Protein AF-A0A8J4UQ77-F1 (afdb_monomer)

Mean predicted aligned error: 7.17 Å

Foldseek 3Di:
DDPPPPPPPADDLVNDDPVLQVLVQVLLVVCCVVPQVQFAKAFGGWPDDWDQDPNKIKTKGKIATFPHTDDPPGSHHDPVTHGDDPPDFIKIKMWIQDPVRDIDIDIDGPVVVDD

Structure (mmCIF, N/CA/C/O backbone):
data_AF-A0A8J4UQ77-F1
#
_entry.id   AF-A0A8J4UQ77-F1
#
loop_
_atom_site.group_PDB
_atom_site.id
_atom_site.type_symbol
_atom_site.label_atom_id
_atom_site.label_alt_id
_atom_site.label_comp_id
_atom_site.label_asym_id
_atom_site.label_entity_id
_atom_site.label_seq_id
_atom_site.pdbx_PDB_ins_code
_atom_site.Cartn_x
_atom_site.Cartn_y
_atom_site.Cartn_z
_atom_site.occupancy
_atom_site.B_iso_or_equiv
_atom_site.auth_seq_id
_atom_site.auth_comp_id
_atom_site.auth_asym_id
_atom_site.auth_atom_id
_atom_site.pdbx_PDB_model_num
ATOM 1 N N . LEU A 1 1 ? -29.072 0.616 -26.778 1.00 42.91 1 LEU A N 1
ATOM 2 C CA . LEU A 1 1 ? -28.289 -0.288 -25.909 1.00 42.91 1 LEU A CA 1
ATOM 3 C C . LEU A 1 1 ? -27.255 0.571 -25.187 1.00 42.91 1 LEU A C 1
ATOM 5 O O . LEU A 1 1 ? -26.307 1.010 -25.823 1.00 42.91 1 LEU A O 1
ATOM 9 N N . THR A 1 2 ? -27.481 0.927 -23.925 1.00 41.75 2 THR A N 1
ATOM 10 C CA . THR A 1 2 ? -26.570 1.815 -23.184 1.00 41.75 2 THR A CA 1
ATOM 11 C C . THR A 1 2 ? -25.620 0.937 -22.377 1.00 41.75 2 THR A C 1
ATOM 13 O O . THR A 1 2 ? -26.045 0.312 -21.409 1.00 41.75 2 THR A O 1
ATOM 16 N N . LEU A 1 3 ? -24.354 0.827 -22.796 1.00 43.94 3 LEU A N 1
ATOM 17 C CA . LEU A 1 3 ? -23.324 0.191 -21.975 1.00 43.94 3 LEU A CA 1
ATOM 18 C C . LEU A 1 3 ? -23.044 1.100 -20.773 1.00 43.94 3 LEU A C 1
ATOM 20 O O . LEU A 1 3 ? -22.345 2.103 -20.894 1.00 43.94 3 LEU A O 1
ATOM 24 N N . LEU A 1 4 ? -23.578 0.741 -19.608 1.00 40.22 4 LEU A N 1
ATOM 25 C CA . LEU A 1 4 ? -23.108 1.264 -18.329 1.00 40.22 4 LEU A CA 1
ATOM 26 C C . LEU A 1 4 ? -21.746 0.626 -18.040 1.00 40.22 4 LEU A C 1
ATOM 28 O O . LEU A 1 4 ? -21.642 -0.379 -17.342 1.00 40.22 4 LEU A O 1
ATOM 32 N N . ALA A 1 5 ? -20.689 1.189 -18.623 1.00 47.12 5 ALA A N 1
ATOM 33 C CA . ALA A 1 5 ? -19.339 0.931 -18.156 1.00 47.12 5 ALA A CA 1
ATOM 34 C C . ALA A 1 5 ? -19.234 1.534 -16.751 1.00 47.12 5 ALA A C 1
ATOM 36 O O . ALA A 1 5 ? -19.132 2.750 -16.598 1.00 47.12 5 ALA A O 1
ATOM 37 N N . SER A 1 6 ? -19.296 0.699 -15.711 1.00 46.09 6 SER A N 1
ATOM 38 C CA . SER A 1 6 ? -18.888 1.120 -14.377 1.00 46.09 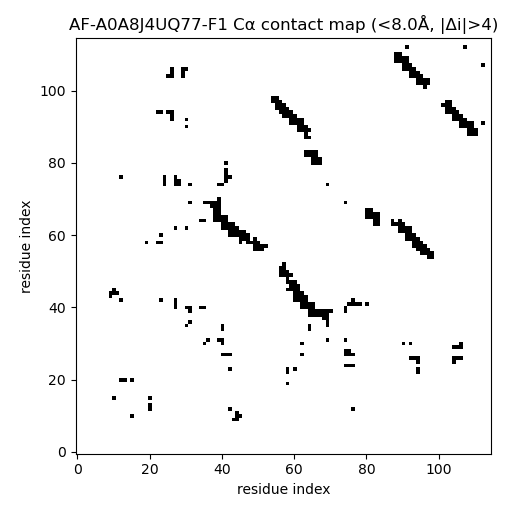6 SER A CA 1
ATOM 39 C C . SER A 1 6 ? -17.398 1.444 -14.454 1.00 46.09 6 SER A C 1
ATOM 41 O O . SER A 1 6 ? -16.554 0.548 -14.387 1.00 46.09 6 SER A O 1
ATOM 43 N N . ALA A 1 7 ? -17.065 2.718 -14.656 1.00 41.75 7 ALA A N 1
ATOM 44 C CA . ALA A 1 7 ? -15.732 3.215 -14.388 1.00 41.75 7 ALA A CA 1
ATOM 45 C C . ALA A 1 7 ? -15.502 2.971 -12.897 1.00 41.75 7 ALA A C 1
ATOM 47 O O . ALA A 1 7 ? -16.033 3.685 -12.050 1.00 41.75 7 ALA A O 1
ATOM 48 N N . GLN A 1 8 ? -14.804 1.887 -12.570 1.00 47.06 8 GLN A N 1
ATOM 49 C CA . GLN A 1 8 ? -14.353 1.619 -11.219 1.00 47.06 8 GLN A CA 1
ATOM 50 C C . GLN A 1 8 ? -13.380 2.754 -10.910 1.00 47.06 8 GLN A C 1
ATOM 52 O O . GLN A 1 8 ? -12.244 2.737 -11.377 1.00 47.06 8 GLN A O 1
ATOM 57 N N . SER A 1 9 ? -13.887 3.814 -10.273 1.00 50.53 9 SER A N 1
ATOM 58 C CA . SER A 1 9 ? -13.136 5.037 -10.015 1.00 50.53 9 SER A CA 1
ATOM 59 C C . SER A 1 9 ? -11.852 4.634 -9.309 1.00 50.53 9 SER A C 1
ATOM 61 O O . SER A 1 9 ? -11.905 4.112 -8.192 1.00 50.53 9 SER A O 1
ATOM 63 N N . SER A 1 10 ? -10.711 4.803 -9.973 1.00 58.94 10 SER A N 1
ATOM 64 C CA . SER A 1 10 ? -9.418 4.599 -9.339 1.00 58.94 10 SER A CA 1
ATOM 65 C C . SER A 1 10 ? -9.339 5.599 -8.196 1.00 58.94 10 SER A C 1
ATOM 67 O O . SER A 1 10 ? -9.236 6.798 -8.442 1.00 58.94 10 SER A O 1
ATOM 69 N N . THR A 1 11 ? -9.486 5.130 -6.961 1.00 73.56 11 THR A N 1
ATOM 70 C CA . THR A 1 11 ? -9.360 5.993 -5.791 1.00 73.56 11 THR A CA 1
ATOM 71 C C . THR A 1 11 ? -7.944 6.551 -5.779 1.00 73.56 11 THR A C 1
ATOM 73 O O . THR A 1 11 ? -6.998 5.767 -5.727 1.00 73.56 11 THR A O 1
ATOM 76 N N . ASP A 1 12 ? -7.785 7.871 -5.863 1.00 84.69 12 ASP A N 1
ATOM 77 C CA . ASP A 1 12 ? -6.477 8.490 -5.671 1.00 84.69 12 ASP A CA 1
ATOM 78 C C . ASP A 1 12 ? -6.106 8.364 -4.189 1.00 84.69 12 ASP A C 1
ATOM 80 O O . ASP A 1 12 ? -6.931 8.591 -3.301 1.00 84.69 12 ASP A O 1
ATOM 84 N N . TYR A 1 13 ? -4.857 7.997 -3.911 1.00 89.50 13 TYR A N 1
ATOM 85 C CA . TYR A 1 13 ? -4.314 7.968 -2.557 1.00 89.50 13 TYR A CA 1
ATOM 86 C C . TYR A 1 13 ? -4.560 9.290 -1.813 1.00 89.50 13 TYR A C 1
ATOM 88 O O . TYR A 1 13 ? -4.867 9.288 -0.620 1.00 89.50 13 TYR A O 1
ATOM 96 N N . ARG A 1 14 ? -4.450 10.419 -2.522 1.00 89.62 14 ARG A N 1
ATOM 97 C CA . ARG A 1 14 ? -4.605 11.765 -1.961 1.00 89.62 14 ARG A CA 1
ATOM 98 C C . ARG A 1 14 ? -6.025 12.075 -1.499 1.00 89.62 14 ARG A C 1
ATOM 100 O O . ARG A 1 14 ? -6.182 12.908 -0.609 1.00 89.62 14 ARG A O 1
ATOM 107 N N . ASP A 1 15 ? -7.019 11.393 -2.059 1.00 90.56 15 ASP A N 1
ATOM 108 C CA . ASP A 1 15 ? -8.432 11.582 -1.721 1.00 90.56 15 ASP A CA 1
ATOM 109 C C . ASP A 1 15 ? -8.855 10.731 -0.512 1.00 90.56 15 ASP A C 1
ATOM 111 O O . ASP A 1 15 ? -9.961 10.869 0.016 1.00 90.56 15 ASP A O 1
ATOM 115 N N . LEU A 1 16 ? -7.980 9.836 -0.044 1.00 91.19 16 LEU A N 1
ATOM 116 C CA . LEU A 1 16 ? -8.237 9.003 1.124 1.00 91.19 16 LEU A CA 1
ATOM 117 C C . LEU A 1 16 ? -8.107 9.805 2.418 1.00 91.19 16 LEU A C 1
ATOM 119 O O . LEU A 1 16 ? -7.275 10.702 2.541 1.00 91.19 16 LEU A O 1
ATOM 123 N N . SER A 1 17 ? -8.876 9.417 3.438 1.00 92.50 17 SER A N 1
ATOM 124 C CA . SER A 1 17 ? -8.744 10.011 4.770 1.00 92.50 17 SER A CA 1
ATOM 125 C C . SER A 1 17 ? -7.340 9.795 5.344 1.00 92.50 17 SER A C 1
ATOM 127 O O . SER A 1 17 ? -6.714 8.759 5.116 1.00 92.50 17 SER A O 1
ATOM 129 N N . ASN A 1 18 ? -6.873 10.727 6.180 1.00 93.19 18 ASN A N 1
ATOM 130 C CA . ASN A 1 18 ? -5.564 10.631 6.842 1.00 93.19 18 ASN A CA 1
ATOM 131 C C . ASN A 1 18 ? -5.363 9.304 7.593 1.00 93.19 18 ASN A C 1
ATOM 133 O O . ASN A 1 18 ? -4.252 8.784 7.665 1.00 93.19 18 ASN A O 1
ATOM 137 N N . THR A 1 19 ? -6.433 8.745 8.162 1.00 90.19 19 THR A N 1
ATOM 138 C CA . THR A 1 19 ? -6.397 7.435 8.822 1.00 90.19 19 THR A CA 1
ATOM 139 C C . THR A 1 19 ? -6.100 6.321 7.821 1.00 90.19 19 THR A C 1
ATOM 141 O O . THR A 1 19 ? -5.217 5.505 8.068 1.00 90.19 19 THR A O 1
ATOM 144 N N . LEU A 1 20 ? -6.785 6.301 6.673 1.00 92.62 20 LEU A N 1
ATOM 145 C CA .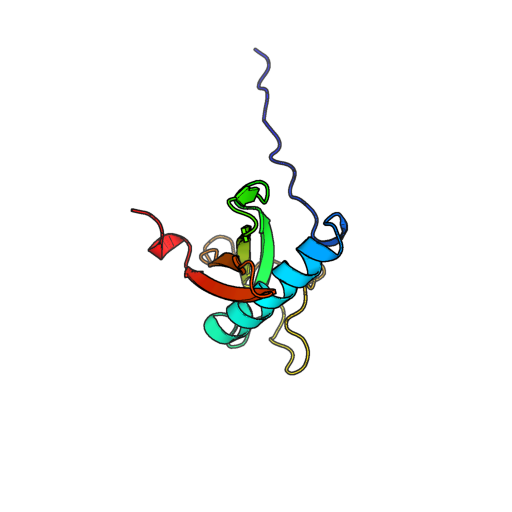 LEU A 1 20 ? -6.531 5.310 5.627 1.00 92.62 20 LEU A CA 1
ATOM 146 C C . LEU A 1 20 ? -5.142 5.475 5.016 1.00 92.62 20 LEU A C 1
ATOM 148 O O . LEU A 1 20 ? -4.453 4.476 4.854 1.00 92.62 20 LEU A O 1
ATOM 152 N N . GLN A 1 21 ? -4.702 6.708 4.763 1.00 94.81 21 GLN A N 1
ATOM 153 C CA . GLN A 1 21 ? -3.346 6.997 4.291 1.00 94.81 21 GLN A CA 1
ATOM 154 C C . GLN A 1 21 ? -2.286 6.406 5.233 1.00 94.81 21 GLN A C 1
ATOM 156 O O . GLN A 1 21 ? -1.420 5.667 4.784 1.00 94.81 21 GLN A O 1
ATOM 161 N N . LYS A 1 22 ? -2.412 6.602 6.554 1.00 92.69 22 LYS A N 1
ATOM 162 C CA . LYS A 1 22 ? -1.489 6.017 7.549 1.00 92.69 22 LYS A CA 1
ATOM 163 C C . LYS A 1 22 ? -1.465 4.486 7.537 1.00 92.69 22 LYS A C 1
ATOM 165 O O . LYS A 1 22 ? -0.408 3.890 7.723 1.00 92.69 22 LYS A O 1
ATOM 170 N N . HIS A 1 23 ? -2.616 3.844 7.350 1.00 93.44 23 HIS A N 1
ATOM 171 C CA . HIS A 1 23 ? -2.685 2.387 7.209 1.00 93.44 23 HIS A CA 1
ATOM 172 C C . HIS A 1 23 ? -2.067 1.919 5.888 1.00 93.44 23 HIS A C 1
ATOM 174 O O . HIS A 1 23 ? -1.388 0.893 5.850 1.00 93.44 23 HIS A O 1
ATOM 180 N N . ILE A 1 24 ? -2.255 2.692 4.818 1.00 94.56 24 ILE A N 1
ATOM 181 C CA . ILE A 1 24 ? -1.683 2.403 3.505 1.00 94.56 24 ILE A CA 1
ATOM 182 C C . ILE A 1 24 ? -0.159 2.592 3.505 1.00 94.56 24 ILE A C 1
ATOM 184 O O . ILE A 1 24 ? 0.556 1.764 2.954 1.00 94.56 24 ILE A O 1
ATOM 188 N N . ASP A 1 25 ? 0.370 3.602 4.190 1.00 94.19 25 ASP A N 1
ATOM 189 C CA . ASP A 1 25 ? 1.817 3.796 4.338 1.00 94.19 25 ASP A CA 1
ATOM 190 C C . ASP A 1 25 ? 2.500 2.560 4.955 1.00 94.19 25 ASP A C 1
ATOM 192 O O . ASP A 1 25 ? 3.589 2.176 4.534 1.00 94.19 25 ASP A O 1
ATOM 196 N N . LYS A 1 26 ? 1.835 1.865 5.887 1.00 93.88 26 LYS A N 1
ATOM 197 C CA . LYS A 1 26 ? 2.364 0.635 6.503 1.00 93.88 26 LYS A CA 1
ATOM 198 C C . LYS A 1 26 ? 2.372 -0.563 5.555 1.00 93.88 26 LYS A C 1
ATOM 200 O O . LYS A 1 26 ? 3.330 -1.334 5.544 1.00 93.88 26 LYS A O 1
ATOM 205 N N . VAL A 1 27 ? 1.327 -0.738 4.741 1.00 94.50 27 VAL A N 1
ATOM 206 C CA . VAL A 1 27 ? 1.341 -1.785 3.697 1.00 94.50 27 VAL A CA 1
ATOM 207 C C . VAL A 1 27 ? 2.340 -1.447 2.593 1.00 94.50 27 VAL A C 1
ATOM 209 O O . VAL A 1 27 ? 2.926 -2.364 2.029 1.00 94.50 27 VAL A O 1
ATOM 212 N N . LEU A 1 28 ? 2.585 -0.164 2.301 1.00 95.00 28 LEU A N 1
ATOM 213 C CA . LEU A 1 28 ? 3.631 0.249 1.368 1.00 95.00 28 LEU A CA 1
ATOM 214 C C . LEU A 1 28 ? 5.024 -0.042 1.924 1.00 95.00 28 LEU A C 1
ATOM 216 O O . LEU A 1 28 ? 5.867 -0.541 1.183 1.00 95.00 28 LEU A O 1
ATOM 220 N N . GLU A 1 29 ? 5.262 0.193 3.213 1.00 94.00 29 GLU A N 1
ATOM 221 C CA . GLU A 1 29 ? 6.504 -0.191 3.887 1.00 94.00 29 GLU A CA 1
ATOM 222 C C . GLU A 1 29 ? 6.754 -1.700 3.788 1.00 94.00 29 GLU A C 1
ATOM 224 O O . GLU A 1 29 ? 7.788 -2.128 3.268 1.00 94.00 29 GLU A O 1
ATOM 229 N N . GLU A 1 30 ? 5.776 -2.517 4.181 1.00 94.00 30 GLU A N 1
ATOM 230 C CA . GLU A 1 30 ? 5.892 -3.974 4.096 1.00 94.00 30 GLU A CA 1
ATOM 231 C C . GLU A 1 30 ? 6.017 -4.464 2.642 1.00 94.00 30 GLU A C 1
ATOM 233 O O . GLU A 1 30 ? 6.826 -5.344 2.329 1.00 94.00 30 GLU A O 1
ATOM 238 N N . GLY A 1 31 ? 5.243 -3.873 1.730 1.00 94.38 31 GLY A N 1
ATOM 239 C CA . GLY A 1 31 ? 5.246 -4.184 0.306 1.00 94.38 31 GLY A CA 1
ATOM 240 C C . GLY A 1 31 ? 6.585 -3.869 -0.358 1.00 94.38 31 GLY A C 1
ATOM 241 O O . GLY A 1 31 ? 7.127 -4.706 -1.080 1.00 94.38 31 GLY A O 1
ATOM 242 N N . ASN A 1 32 ? 7.172 -2.704 -0.077 1.00 93.88 32 ASN A N 1
ATOM 243 C CA . ASN A 1 32 ? 8.501 -2.341 -0.566 1.00 93.88 32 ASN A CA 1
ATOM 244 C C . ASN A 1 32 ? 9.584 -3.245 0.030 1.00 93.88 32 ASN A C 1
ATOM 246 O O . ASN A 1 32 ? 10.443 -3.725 -0.713 1.00 93.88 32 ASN A O 1
ATOM 250 N N . ARG A 1 33 ? 9.518 -3.543 1.334 1.00 91.81 33 ARG A N 1
ATOM 251 C CA . ARG A 1 33 ? 10.465 -4.440 2.011 1.00 91.81 33 ARG A CA 1
ATOM 252 C C . ARG A 1 33 ? 10.476 -5.840 1.392 1.00 91.81 33 ARG A C 1
ATOM 254 O O . ARG A 1 33 ? 11.545 -6.406 1.177 1.00 91.81 33 ARG A O 1
ATOM 261 N N . LYS A 1 34 ? 9.299 -6.398 1.087 1.00 93.00 34 LYS A N 1
ATOM 262 C CA . LYS A 1 34 ? 9.154 -7.756 0.531 1.00 93.00 34 LYS A CA 1
ATOM 263 C C . LYS A 1 34 ? 9.335 -7.833 -0.985 1.00 93.00 34 LYS A C 1
ATOM 265 O O . LYS A 1 34 ? 9.928 -8.790 -1.483 1.00 93.00 34 LYS A O 1
ATOM 270 N N . PHE A 1 35 ? 8.809 -6.861 -1.729 1.00 92.06 35 PHE A N 1
ATOM 271 C CA . PHE A 1 35 ? 8.647 -6.961 -3.185 1.00 92.06 35 PHE A CA 1
ATOM 272 C C . PHE A 1 35 ? 9.359 -5.861 -3.973 1.00 92.06 35 PHE A C 1
ATOM 274 O O . PHE A 1 35 ? 9.539 -6.023 -5.181 1.00 92.06 35 PHE A O 1
ATOM 281 N N . GLY A 1 36 ? 9.798 -4.781 -3.322 1.00 88.25 36 GLY A N 1
ATOM 282 C CA . GLY A 1 36 ? 10.425 -3.647 -3.997 1.00 88.25 36 GLY A CA 1
ATOM 283 C C . GLY A 1 36 ? 11.740 -4.013 -4.679 1.00 88.25 36 GLY A C 1
ATOM 284 O O . GLY A 1 36 ? 11.935 -3.748 -5.867 1.00 88.25 36 GLY A O 1
ATOM 285 N N . ARG A 1 37 ? 12.638 -4.726 -3.987 1.00 86.94 37 ARG A N 1
ATOM 286 C CA . ARG A 1 37 ? 14.003 -4.983 -4.492 1.00 86.94 37 ARG A CA 1
ATOM 287 C C . ARG A 1 37 ? 14.622 -3.654 -4.976 1.00 86.94 37 ARG A C 1
ATOM 289 O O . ARG A 1 37 ? 14.756 -2.724 -4.190 1.00 86.94 37 ARG A O 1
ATOM 296 N N . ASN A 1 38 ? 14.921 -3.534 -6.273 1.00 88.81 38 ASN A N 1
ATOM 297 C CA . ASN A 1 38 ? 15.485 -2.328 -6.895 1.00 88.81 38 ASN A CA 1
ATOM 298 C C . ASN A 1 38 ? 14.435 -1.296 -7.350 1.00 88.81 38 ASN A C 1
ATOM 300 O O . ASN A 1 38 ? 14.811 -0.271 -7.916 1.00 88.81 38 ASN A O 1
ATOM 304 N N . HIS A 1 39 ? 13.145 -1.584 -7.182 1.00 90.75 39 HIS A N 1
ATOM 305 C CA . HIS A 1 39 ? 12.043 -0.747 -7.641 1.00 90.75 39 HIS A CA 1
ATOM 306 C C . HIS A 1 39 ? 11.089 -0.409 -6.499 1.00 90.75 39 HIS A C 1
ATOM 308 O O . HIS A 1 39 ? 10.835 -1.212 -5.609 1.00 90.75 39 HIS A O 1
ATOM 314 N N . HIS A 1 40 ? 10.509 0.778 -6.557 1.00 92.81 40 HIS A N 1
ATOM 315 C CA . HIS A 1 40 ? 9.501 1.200 -5.600 1.00 92.81 40 HIS A CA 1
ATOM 316 C C . HIS A 1 40 ? 8.173 0.463 -5.845 1.00 92.81 40 HIS A C 1
ATOM 318 O O . HIS A 1 40 ? 7.775 0.234 -6.991 1.00 92.81 40 HIS A O 1
ATOM 324 N N . VAL A 1 41 ? 7.502 0.075 -4.764 1.00 93.00 41 VAL A N 1
ATOM 325 C CA . VAL A 1 41 ? 6.133 -0.451 -4.750 1.00 93.00 41 VAL A CA 1
ATOM 326 C C . VAL A 1 41 ? 5.197 0.657 -4.293 1.00 93.00 41 VAL A C 1
ATOM 328 O O . VAL A 1 41 ? 5.393 1.228 -3.224 1.00 93.00 41 VAL A O 1
ATOM 331 N N . ASP A 1 42 ? 4.168 0.931 -5.086 1.00 93.81 42 ASP A N 1
ATOM 332 C CA . ASP A 1 42 ? 3.261 2.054 -4.878 1.00 93.81 42 ASP A CA 1
ATOM 333 C C . ASP A 1 42 ? 1.805 1.617 -4.762 1.00 93.81 42 ASP A C 1
ATOM 335 O O . ASP A 1 42 ? 1.437 0.504 -5.156 1.00 93.81 42 ASP A O 1
ATOM 339 N N . PHE A 1 43 ? 0.964 2.509 -4.245 1.00 94.12 43 PHE A N 1
ATOM 340 C CA . PHE A 1 43 ? -0.466 2.265 -4.141 1.00 94.12 43 PHE A CA 1
ATOM 341 C C . PHE A 1 43 ? -1.088 2.172 -5.541 1.00 94.12 43 PHE A C 1
ATOM 343 O O . PHE A 1 43 ? -0.766 2.936 -6.456 1.00 94.12 43 PHE A O 1
ATOM 350 N N . HIS A 1 44 ? -1.970 1.193 -5.729 1.00 92.50 44 HIS A N 1
ATOM 351 C CA . HIS A 1 44 ? -2.727 1.042 -6.967 1.00 92.50 44 HIS A CA 1
ATOM 352 C C . HIS A 1 44 ? -4.214 1.299 -6.749 1.00 92.50 44 HIS A C 1
ATOM 354 O O . HIS A 1 44 ? -4.788 2.139 -7.437 1.00 92.50 44 HIS A O 1
ATOM 360 N N . SER A 1 45 ? -4.836 0.567 -5.824 1.00 92.38 45 SER A N 1
ATOM 361 C CA . SER A 1 45 ? -6.261 0.710 -5.531 1.00 92.38 45 SER A CA 1
ATOM 362 C C . SER A 1 45 ? -6.629 0.071 -4.195 1.00 92.38 45 SER A C 1
ATOM 364 O O . SER A 1 45 ? -5.911 -0.779 -3.669 1.00 92.38 45 SER A O 1
ATOM 366 N N . LEU A 1 46 ? -7.806 0.409 -3.675 1.00 93.19 46 LEU A N 1
ATOM 367 C CA . LEU A 1 46 ? -8.485 -0.435 -2.694 1.00 93.19 46 LEU A CA 1
ATOM 368 C C . LEU A 1 46 ? -9.031 -1.685 -3.407 1.00 93.19 46 LEU A C 1
ATOM 370 O O . LEU A 1 46 ? -9.516 -1.592 -4.536 1.00 93.19 46 LEU A O 1
ATOM 374 N N . VAL A 1 47 ? -8.969 -2.853 -2.764 1.00 91.12 47 VAL A N 1
ATOM 375 C CA . VAL A 1 47 ? -9.668 -4.063 -3.246 1.00 91.12 47 VAL A CA 1
ATOM 376 C C . VAL A 1 47 ? -11.170 -3.929 -2.992 1.00 91.12 47 VAL A C 1
ATOM 378 O O . VAL A 1 47 ? -11.992 -4.314 -3.818 1.00 91.12 47 VAL A O 1
ATOM 381 N N . LYS A 1 48 ? -11.524 -3.372 -1.831 1.00 88.00 48 LYS A N 1
ATOM 382 C CA . LYS A 1 48 ? -12.892 -3.140 -1.361 1.00 88.00 48 LYS A CA 1
ATOM 383 C C . LYS A 1 48 ? -12.915 -1.957 -0.401 1.00 88.00 48 LYS A C 1
ATOM 385 O O . LYS A 1 48 ? -11.881 -1.608 0.172 1.00 88.00 48 LYS A O 1
ATOM 390 N N . THR A 1 49 ? -14.096 -1.382 -0.190 1.00 89.12 49 THR A N 1
ATOM 391 C CA . THR A 1 49 ? -14.302 -0.355 0.836 1.00 89.12 49 THR A CA 1
ATOM 392 C C . THR A 1 49 ? -13.813 -0.873 2.196 1.00 89.12 49 THR A C 1
ATOM 394 O O . THR A 1 49 ? -14.184 -1.989 2.574 1.00 89.12 49 THR A O 1
ATOM 397 N N . PRO A 1 50 ? -12.983 -0.108 2.930 1.00 90.44 50 PRO A N 1
ATOM 398 C CA . PRO A 1 50 ? -12.535 -0.483 4.263 1.00 90.44 50 PRO A CA 1
ATOM 399 C C . PRO A 1 50 ? -13.718 -0.736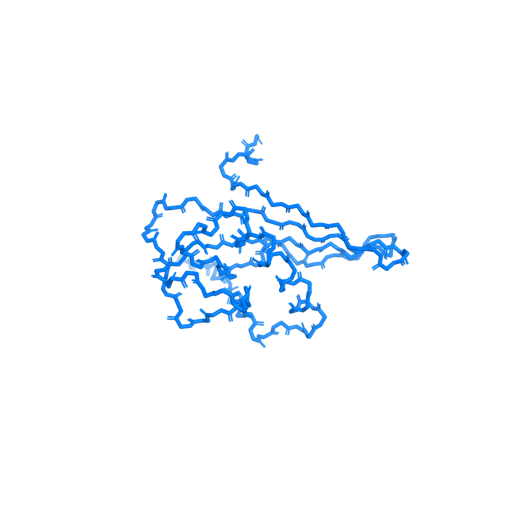 5.192 1.00 90.44 50 PRO A C 1
ATOM 401 O O . PRO A 1 50 ? -14.698 0.009 5.181 1.00 90.44 50 PRO A O 1
ATOM 404 N N . VAL A 1 51 ? -13.628 -1.787 6.003 1.00 87.00 51 VAL A N 1
ATOM 405 C CA . VAL A 1 51 ? -14.706 -2.181 6.916 1.00 87.00 51 VAL A CA 1
ATOM 406 C C . VAL A 1 51 ? -14.201 -2.239 8.344 1.00 87.00 51 VAL A C 1
ATOM 408 O O . VAL A 1 51 ? -13.121 -2.766 8.615 1.00 87.00 51 VAL A O 1
ATOM 411 N N . THR A 1 52 ? -15.023 -1.752 9.267 1.00 86.75 52 THR A N 1
ATOM 412 C CA . THR A 1 52 ? -14.831 -1.971 10.699 1.00 86.75 52 THR A CA 1
ATOM 413 C C . THR A 1 52 ? -15.710 -3.139 11.123 1.00 86.75 52 THR A C 1
ATOM 415 O O . THR A 1 52 ? -16.932 -3.074 11.003 1.00 86.75 52 THR A O 1
ATOM 418 N N . ARG A 1 53 ? -15.107 -4.220 11.620 1.00 83.88 53 ARG A N 1
ATOM 419 C CA . ARG A 1 53 ? -15.828 -5.379 12.168 1.00 83.88 53 ARG A CA 1
ATOM 420 C C . ARG A 1 53 ? -15.313 -5.673 13.561 1.00 83.88 53 ARG A C 1
ATOM 422 O O . ARG A 1 53 ? -14.108 -5.767 13.751 1.00 83.88 53 ARG A O 1
ATOM 429 N N . GLN A 1 54 ? -16.219 -5.802 14.532 1.00 84.25 54 GLN A N 1
ATOM 430 C CA . GLN A 1 54 ? -15.858 -6.056 15.934 1.00 84.25 54 GLN A CA 1
ATOM 431 C C . GLN A 1 54 ? -14.771 -5.082 16.435 1.00 84.25 54 GLN A C 1
ATOM 433 O O . GLN A 1 54 ? -13.807 -5.479 17.083 1.00 84.25 54 GLN A O 1
ATOM 438 N N . SER A 1 55 ? -14.906 -3.802 16.070 1.00 81.88 55 SER A N 1
ATOM 439 C CA . SER A 1 55 ? -13.945 -2.722 16.350 1.00 81.88 55 SER A CA 1
ATOM 440 C C . SER A 1 55 ? -12.523 -2.932 15.801 1.00 81.88 55 SER A C 1
ATOM 442 O O . SER A 1 55 ? -11.613 -2.218 16.213 1.00 81.88 55 SER A O 1
ATOM 444 N N . SER A 1 56 ? -12.329 -3.869 14.872 1.00 86.12 56 SER A N 1
ATOM 445 C CA . SER A 1 56 ? -11.098 -4.011 14.096 1.00 86.12 56 SER A CA 1
ATOM 446 C C . SER A 1 56 ? -11.293 -3.410 12.706 1.00 86.12 56 SER A C 1
ATOM 448 O O . SER A 1 56 ? -12.306 -3.679 12.052 1.00 86.12 56 SER A O 1
ATOM 450 N N . LEU A 1 57 ? -10.353 -2.574 12.266 1.00 89.38 57 LEU A N 1
ATOM 451 C CA . LEU A 1 57 ? -10.379 -1.955 10.939 1.00 89.38 57 LEU A CA 1
ATOM 452 C C . LEU A 1 57 ? -9.588 -2.816 9.957 1.00 89.38 57 LEU A C 1
ATOM 454 O O . LEU A 1 57 ? -8.416 -3.102 10.193 1.00 89.38 57 LEU A O 1
ATOM 458 N N . TYR A 1 58 ? -10.219 -3.161 8.837 1.00 92.44 58 TYR A N 1
ATOM 459 C CA . TYR A 1 58 ? -9.608 -3.915 7.749 1.00 92.44 58 TYR A CA 1
ATOM 460 C C . TYR A 1 58 ? -9.478 -3.029 6.513 1.00 92.44 58 TYR A C 1
ATOM 462 O O . TYR A 1 58 ? -10.485 -2.579 5.958 1.00 92.44 58 TYR A O 1
ATOM 470 N N . VAL A 1 59 ? -8.244 -2.817 6.056 1.00 94.44 59 VAL A N 1
ATOM 471 C CA . VAL A 1 59 ? -7.941 -2.096 4.814 1.00 94.44 59 VAL A CA 1
ATOM 472 C C . VAL A 1 59 ? -7.215 -3.052 3.879 1.00 94.44 59 VAL A C 1
ATOM 474 O O . VAL A 1 59 ? -6.124 -3.525 4.189 1.00 94.44 59 VAL A O 1
ATOM 477 N N . ASN A 1 60 ? -7.839 -3.360 2.746 1.00 94.50 60 ASN A N 1
ATOM 478 C CA . ASN A 1 60 ? -7.299 -4.278 1.751 1.00 94.50 60 ASN A CA 1
ATOM 479 C C . ASN A 1 60 ? -7.015 -3.518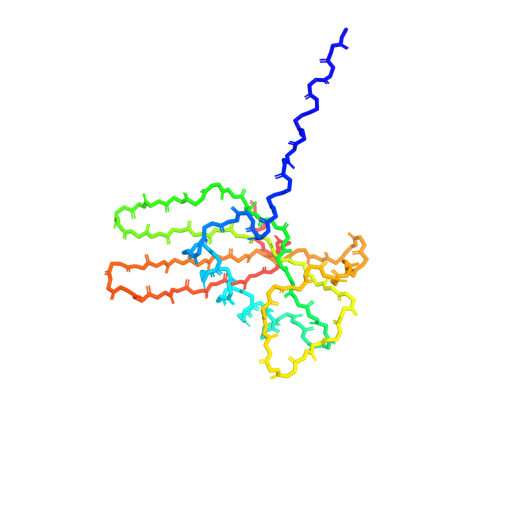 0.459 1.00 94.50 60 ASN A C 1
ATOM 481 O O . ASN A 1 60 ? -7.914 -2.880 -0.097 1.00 94.50 60 ASN A O 1
ATOM 485 N N . VAL A 1 61 ? -5.766 -3.569 0.009 1.00 94.75 61 VAL A N 1
ATOM 486 C CA . VAL A 1 61 ? -5.269 -2.776 -1.111 1.00 94.75 61 VAL A CA 1
ATOM 487 C C . VAL A 1 61 ? -4.493 -3.627 -2.097 1.00 94.75 61 VAL A C 1
ATOM 489 O O . VAL A 1 61 ? -3.896 -4.641 -1.741 1.00 94.75 61 VAL A O 1
ATOM 492 N N . LEU A 1 62 ? -4.463 -3.157 -3.337 1.00 94.81 62 LEU A N 1
ATOM 493 C CA . LEU A 1 62 ? -3.517 -3.604 -4.338 1.00 94.81 62 LEU A CA 1
ATOM 494 C C . LEU A 1 62 ? -2.374 -2.601 -4.409 1.00 94.81 62 LEU A C 1
ATOM 496 O O . LEU A 1 62 ? -2.596 -1.388 -4.478 1.00 94.81 62 LEU A O 1
ATOM 500 N N . LEU A 1 63 ? -1.155 -3.124 -4.433 1.00 94.62 63 LEU A N 1
ATOM 501 C CA . LEU A 1 63 ? 0.056 -2.374 -4.727 1.00 94.62 63 LEU A CA 1
ATOM 502 C C . LEU A 1 63 ? 0.611 -2.788 -6.091 1.00 94.62 63 LEU A C 1
ATOM 504 O O . LEU A 1 63 ? 0.380 -3.902 -6.575 1.00 94.62 63 LEU A O 1
ATOM 508 N N . LYS A 1 64 ? 1.377 -1.890 -6.705 1.00 92.88 64 LYS A N 1
ATOM 509 C CA . LYS A 1 64 ? 2.020 -2.080 -8.009 1.00 92.88 64 LYS A CA 1
ATOM 510 C C . LYS A 1 64 ? 3.516 -1.808 -7.904 1.00 92.88 64 LYS A C 1
ATOM 512 O O . LYS A 1 64 ? 3.933 -0.863 -7.249 1.00 92.88 64 LYS A O 1
ATOM 517 N N . VAL A 1 65 ? 4.336 -2.592 -8.597 1.00 92.12 65 VAL A N 1
ATOM 518 C CA . VAL A 1 65 ? 5.756 -2.251 -8.775 1.00 92.12 65 VAL A CA 1
ATOM 519 C C . VAL A 1 65 ? 5.867 -1.141 -9.822 1.00 92.12 65 VAL A C 1
ATOM 521 O O . VAL A 1 65 ? 5.260 -1.222 -10.896 1.00 92.12 65 VAL A O 1
ATOM 524 N N . THR A 1 66 ? 6.661 -0.117 -9.536 1.00 91.69 66 THR A N 1
ATOM 525 C CA . THR A 1 66 ? 6.838 1.056 -10.396 1.00 91.69 66 THR A CA 1
ATOM 526 C C . THR A 1 66 ? 8.196 1.068 -11.099 1.00 91.69 66 THR A C 1
ATOM 528 O O . THR A 1 66 ? 9.046 0.198 -10.901 1.00 91.69 66 THR A O 1
ATOM 531 N N . THR A 1 67 ? 8.396 2.034 -11.993 1.00 89.62 67 THR A N 1
ATOM 532 C CA . THR A 1 67 ? 9.671 2.277 -12.678 1.00 89.62 67 THR A CA 1
ATOM 533 C C . THR A 1 67 ? 10.674 3.036 -11.814 1.00 89.62 67 THR A C 1
ATOM 535 O O . THR A 1 67 ? 11.856 3.072 -12.150 1.00 89.62 67 THR A O 1
ATOM 538 N N . CYS A 1 68 ? 10.225 3.658 -10.723 1.00 89.94 68 CYS A N 1
ATOM 539 C CA . CYS A 1 68 ? 11.101 4.369 -9.804 1.00 89.94 68 CYS A CA 1
ATOM 540 C C . CYS A 1 68 ? 12.021 3.395 -9.074 1.00 89.94 68 CYS A C 1
ATOM 542 O O . CYS A 1 68 ? 11.597 2.313 -8.671 1.00 89.94 68 CYS A O 1
ATOM 544 N N . LYS A 1 69 ? 13.276 3.797 -8.862 1.00 89.12 69 LYS A N 1
ATOM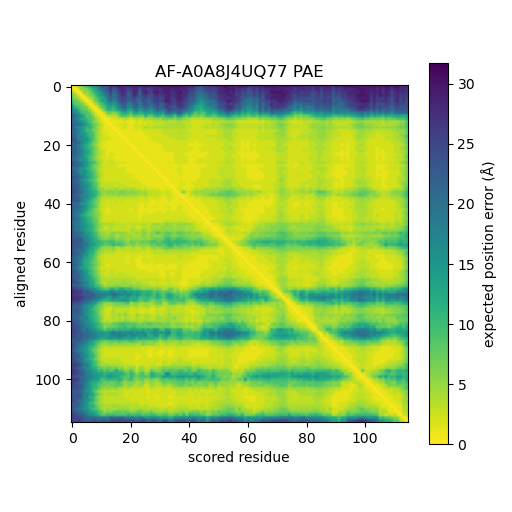 545 C CA . LYS A 1 69 ? 14.191 3.056 -7.991 1.00 89.12 69 LYS A CA 1
ATOM 546 C C . LYS A 1 69 ? 13.727 3.154 -6.540 1.00 89.12 69 LYS A C 1
ATOM 548 O O . LYS A 1 69 ? 13.183 4.183 -6.131 1.00 89.12 69 LYS A O 1
ATOM 553 N N . THR A 1 70 ? 13.986 2.107 -5.767 1.00 81.88 70 THR A N 1
ATOM 554 C CA . THR A 1 70 ? 13.792 2.131 -4.315 1.00 81.88 70 THR A CA 1
ATOM 555 C C . THR A 1 70 ? 14.669 3.228 -3.712 1.00 81.88 70 THR A C 1
ATOM 557 O O . THR A 1 70 ? 15.887 3.208 -3.879 1.00 81.88 70 THR A O 1
ATOM 560 N N . ALA A 1 71 ? 14.060 4.203 -3.038 1.00 72.00 71 ALA A N 1
ATOM 561 C CA . ALA A 1 71 ? 14.789 5.181 -2.240 1.00 72.00 71 ALA A CA 1
ATOM 562 C C . ALA A 1 71 ? 14.955 4.621 -0.823 1.00 72.00 71 ALA A C 1
ATOM 564 O O . ALA A 1 71 ? 13.998 4.108 -0.249 1.00 72.00 71 ALA A O 1
ATOM 565 N N . HIS A 1 72 ? 16.151 4.732 -0.246 1.00 61.69 72 HIS A N 1
ATOM 566 C CA . HIS A 1 72 ? 16.474 4.130 1.052 1.00 61.69 72 HIS A CA 1
ATOM 567 C C . HIS A 1 72 ? 15.717 4.739 2.252 1.00 61.69 72 HIS A C 1
ATOM 569 O O . HIS A 1 72 ? 15.858 4.226 3.360 1.00 61.69 72 HIS A O 1
ATOM 575 N N . HIS A 1 73 ? 14.936 5.816 2.073 1.00 58.62 73 HIS A N 1
ATOM 576 C CA . HIS A 1 73 ? 14.480 6.645 3.201 1.00 58.62 73 HIS A CA 1
ATOM 577 C C . HIS A 1 73 ? 12.977 6.960 3.257 1.00 58.62 73 HIS A C 1
ATOM 579 O O . HIS A 1 73 ? 12.541 7.577 4.226 1.00 58.62 73 HIS A O 1
ATOM 585 N N . SER A 1 74 ? 12.155 6.520 2.298 1.00 67.56 74 SER A N 1
ATOM 586 C CA . SER A 1 74 ? 10.698 6.498 2.498 1.00 67.56 74 SER A CA 1
ATOM 587 C C . SER A 1 74 ? 9.994 5.567 1.509 1.00 67.56 74 SER A C 1
ATOM 589 O O . SER A 1 74 ? 10.027 5.760 0.295 1.00 67.56 74 SER A O 1
ATOM 591 N N . PHE A 1 75 ? 9.301 4.560 2.037 1.00 84.56 75 PHE A N 1
ATOM 592 C CA . PHE A 1 75 ? 8.420 3.675 1.266 1.00 84.56 75 PHE A CA 1
ATOM 593 C C . PHE A 1 75 ? 7.015 4.270 1.097 1.00 84.56 75 PHE A C 1
ATOM 595 O O . PHE A 1 75 ? 6.034 3.544 1.064 1.00 84.56 75 PHE A O 1
ATOM 602 N N . LYS A 1 76 ? 6.901 5.600 1.033 1.00 87.44 76 LYS A N 1
ATOM 603 C CA . LYS A 1 76 ? 5.614 6.305 0.929 1.00 87.44 76 LYS A CA 1
ATOM 604 C C . LYS A 1 76 ? 5.050 6.258 -0.489 1.00 87.44 76 LYS A C 1
ATOM 606 O O . LYS A 1 76 ? 5.776 5.929 -1.428 1.00 87.44 76 LYS A O 1
ATOM 611 N N . ASN A 1 77 ? 3.775 6.628 -0.627 1.00 88.06 77 ASN A N 1
ATOM 612 C CA . ASN A 1 77 ? 3.112 6.771 -1.923 1.00 88.06 77 ASN A CA 1
ATOM 613 C C . ASN A 1 77 ? 3.848 7.787 -2.818 1.00 88.06 77 ASN A C 1
ATOM 615 O O . ASN A 1 77 ? 4.185 8.881 -2.355 1.00 88.06 77 ASN A O 1
ATOM 619 N N . ARG A 1 78 ? 4.080 7.434 -4.086 1.00 87.62 78 ARG A N 1
ATOM 620 C CA . ARG A 1 78 ? 4.828 8.250 -5.061 1.00 87.62 78 ARG A CA 1
ATOM 621 C C . ARG A 1 78 ? 4.072 8.345 -6.392 1.00 87.62 78 ARG A C 1
ATOM 623 O O . ARG A 1 78 ? 4.391 7.611 -7.330 1.00 87.62 78 ARG A O 1
ATOM 630 N N . PRO A 1 79 ? 3.085 9.256 -6.505 1.00 82.69 79 PRO A N 1
ATOM 631 C CA . PRO A 1 79 ? 2.178 9.297 -7.652 1.00 82.69 79 PRO A CA 1
ATOM 632 C C . PRO A 1 79 ? 2.884 9.622 -8.978 1.00 82.69 79 PRO A C 1
ATOM 634 O O . PRO A 1 79 ? 2.356 9.324 -10.045 1.00 82.69 79 PRO A O 1
ATOM 637 N N . GLU A 1 80 ? 4.086 10.199 -8.932 1.00 86.00 80 GLU A N 1
ATOM 638 C CA . GLU A 1 80 ? 4.924 10.457 -10.102 1.00 86.00 80 GLU A CA 1
ATOM 639 C C . GLU A 1 80 ? 5.539 9.183 -10.718 1.00 86.00 80 GLU A C 1
ATOM 641 O O . GLU A 1 80 ? 6.091 9.225 -11.820 1.00 86.00 80 GLU A O 1
ATOM 646 N N . CYS A 1 81 ? 5.480 8.044 -10.022 1.00 86.94 81 CYS A N 1
ATOM 647 C CA . CYS A 1 81 ? 6.105 6.798 -10.443 1.00 86.94 81 CYS A CA 1
ATOM 648 C C . CYS A 1 81 ? 5.187 5.961 -11.348 1.00 86.94 81 CYS A C 1
ATOM 650 O O . CYS A 1 81 ? 4.148 5.435 -10.944 1.00 86.94 81 CYS A O 1
ATOM 652 N N . ASN A 1 82 ? 5.621 5.757 -12.593 1.00 84.56 82 ASN A N 1
ATOM 653 C CA . ASN A 1 82 ? 4.879 4.970 -13.578 1.00 84.56 82 ASN A CA 1
ATOM 654 C C . ASN A 1 82 ? 4.883 3.467 -13.259 1.00 84.56 82 ASN A C 1
ATOM 656 O O . ASN A 1 82 ? 5.842 2.926 -12.711 1.00 84.56 82 ASN A O 1
ATOM 660 N N . THR A 1 83 ? 3.831 2.754 -13.663 1.00 80.62 83 THR A N 1
ATOM 661 C CA . THR A 1 83 ? 3.721 1.296 -13.483 1.00 80.62 83 THR A CA 1
ATOM 662 C C . THR A 1 83 ? 4.749 0.539 -14.333 1.00 80.62 83 THR A C 1
ATOM 664 O O . THR A 1 83 ? 4.899 0.789 -15.531 1.00 80.62 83 THR A O 1
ATOM 667 N N . ARG A 1 84 ? 5.432 -0.452 -13.747 1.00 71.00 84 ARG A N 1
ATOM 668 C CA . ARG A 1 84 ? 6.460 -1.249 -14.433 1.00 71.00 84 ARG A CA 1
ATOM 669 C C . ARG A 1 84 ? 5.837 -2.382 -15.256 1.00 71.00 84 ARG A C 1
ATOM 671 O O . ARG A 1 84 ? 5.743 -3.503 -14.776 1.00 71.00 84 ARG A O 1
ATOM 678 N N . LYS A 1 85 ? 5.492 -2.102 -16.519 1.00 71.56 85 LYS A N 1
ATOM 679 C CA . LYS A 1 85 ? 4.947 -3.047 -17.529 1.00 71.56 85 LYS A CA 1
ATOM 680 C C . LYS A 1 85 ? 3.604 -3.709 -17.150 1.00 71.56 85 LYS A C 1
ATOM 682 O O . LYS A 1 85 ? 3.301 -3.962 -15.993 1.00 71.56 85 LYS A O 1
ATOM 687 N N . LYS A 1 86 ? 2.813 -4.064 -18.170 1.00 65.62 86 LYS A N 1
ATOM 688 C CA . LYS A 1 86 ? 1.450 -4.621 -18.033 1.00 65.62 86 LYS A CA 1
ATOM 689 C C . LYS A 1 86 ? 1.374 -5.992 -17.328 1.00 65.62 86 LYS A C 1
ATOM 691 O O . LYS A 1 86 ? 0.324 -6.328 -16.801 1.00 65.62 86 LYS A O 1
ATOM 696 N N . ASN A 1 87 ? 2.472 -6.754 -17.280 1.00 72.06 87 ASN A N 1
ATOM 697 C CA . ASN A 1 87 ? 2.479 -8.150 -16.805 1.00 72.06 87 ASN A CA 1
ATOM 698 C C . ASN A 1 87 ? 3.133 -8.350 -15.430 1.00 72.06 87 ASN A C 1
ATOM 700 O O . ASN A 1 87 ? 3.361 -9.487 -15.023 1.00 72.06 87 ASN A O 1
ATOM 704 N N . THR A 1 88 ? 3.482 -7.277 -14.718 1.00 82.12 88 THR A N 1
ATOM 705 C CA . THR A 1 88 ? 3.988 -7.427 -13.350 1.00 82.12 88 THR A CA 1
ATOM 706 C C . THR A 1 88 ? 2.813 -7.734 -12.419 1.00 82.12 88 THR A C 1
ATOM 708 O O . THR A 1 88 ? 1.858 -6.954 -12.408 1.00 82.12 88 THR A O 1
ATOM 711 N N . PRO A 1 89 ? 2.849 -8.834 -11.640 1.00 85.31 89 PRO A N 1
ATOM 712 C CA . PRO A 1 89 ? 1.775 -9.147 -10.709 1.00 85.31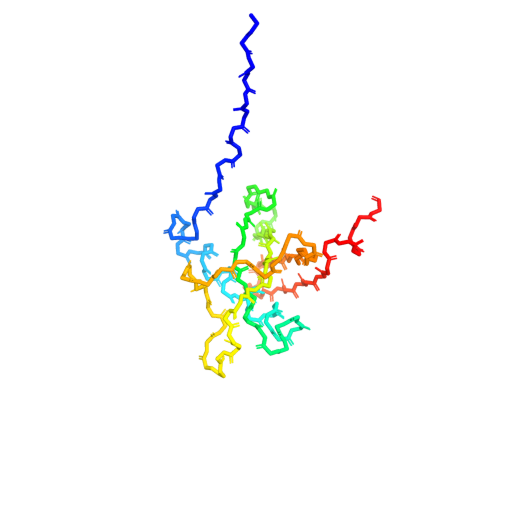 89 PRO A CA 1
ATOM 713 C C . PRO A 1 89 ? 1.546 -8.002 -9.722 1.00 85.31 89 PRO A C 1
ATOM 715 O O . PRO A 1 89 ? 2.501 -7.467 -9.153 1.00 85.31 89 PRO A O 1
ATOM 718 N N . LEU A 1 90 ? 0.277 -7.658 -9.501 1.00 93.25 90 LEU A N 1
ATOM 719 C CA . LEU A 1 90 ? -0.107 -6.809 -8.377 1.00 93.25 90 LEU A CA 1
ATOM 720 C C . LEU A 1 90 ? 0.202 -7.531 -7.064 1.00 93.25 90 LEU A C 1
ATOM 722 O O . LEU A 1 90 ? 0.259 -8.761 -7.012 1.00 93.25 90 LEU A O 1
ATOM 726 N N . ILE A 1 91 ? 0.388 -6.759 -6.006 1.00 94.75 91 ILE A N 1
ATOM 727 C CA . ILE A 1 91 ? 0.613 -7.264 -4.654 1.00 94.75 91 ILE A CA 1
ATOM 728 C C . ILE A 1 91 ? -0.670 -7.002 -3.874 1.00 94.75 91 ILE A C 1
ATOM 730 O O . ILE A 1 91 ? -1.124 -5.863 -3.816 1.00 94.75 91 ILE A O 1
ATOM 734 N N . ASP A 1 92 ? -1.268 -8.049 -3.324 1.00 95.25 92 ASP A N 1
ATOM 735 C CA . ASP A 1 92 ? -2.430 -7.948 -2.450 1.00 95.25 92 ASP A CA 1
ATOM 736 C C . ASP A 1 92 ? -1.941 -7.790 -1.011 1.00 95.25 92 ASP A C 1
ATOM 738 O O . ASP A 1 92 ? -1.192 -8.632 -0.505 1.00 95.25 92 ASP A O 1
ATOM 742 N N . CYS A 1 93 ? -2.315 -6.680 -0.383 1.00 95.88 93 CYS A N 1
ATOM 743 C CA . CYS A 1 93 ? -1.963 -6.379 0.992 1.00 95.88 93 CYS A CA 1
ATOM 744 C C . CYS A 1 93 ? -3.209 -6.133 1.838 1.00 95.88 93 CYS A C 1
ATOM 746 O O . CYS A 1 93 ? -4.158 -5.457 1.431 1.00 95.88 93 CYS A O 1
ATOM 748 N N . LEU A 1 94 ? -3.157 -6.618 3.071 1.00 94.44 94 LEU A N 1
ATOM 749 C CA . LEU A 1 94 ? -4.144 -6.388 4.109 1.00 94.44 94 LEU A CA 1
ATOM 750 C C . LEU A 1 94 ? -3.445 -5.780 5.321 1.00 94.44 94 LEU A C 1
ATOM 752 O O . LEU A 1 94 ? -2.456 -6.324 5.812 1.00 94.44 94 LEU A O 1
ATOM 756 N N . VAL A 1 95 ? -4.002 -4.689 5.833 1.00 94.31 95 VAL A N 1
ATOM 757 C CA . VAL A 1 95 ? -3.718 -4.217 7.187 1.00 94.31 95 VAL A CA 1
ATOM 758 C C . VAL A 1 95 ? -4.964 -4.365 8.044 1.00 94.31 95 VAL A C 1
ATOM 760 O O . VAL A 1 95 ? -6.069 -3.973 7.656 1.00 94.31 95 VAL A O 1
ATOM 763 N N . CYS A 1 96 ? -4.770 -4.979 9.204 1.00 91.94 96 CYS A N 1
ATOM 764 C CA . CYS A 1 96 ? -5.783 -5.201 10.217 1.00 91.94 96 CYS A CA 1
ATOM 765 C C . CYS A 1 96 ? -5.358 -4.480 11.493 1.00 91.94 96 CYS A C 1
ATOM 767 O O . CYS A 1 96 ? -4.389 -4.884 12.134 1.00 91.94 96 CYS A O 1
ATOM 769 N N . LYS A 1 97 ? -6.091 -3.435 11.877 1.00 89.31 97 LYS A N 1
ATOM 770 C CA . LYS A 1 97 ? -5.930 -2.791 13.182 1.00 89.31 97 LYS A CA 1
ATOM 771 C C . LYS A 1 97 ? -6.863 -3.448 14.180 1.00 89.31 97 LYS A C 1
ATOM 773 O O . LYS A 1 97 ? -8.077 -3.305 14.038 1.00 89.31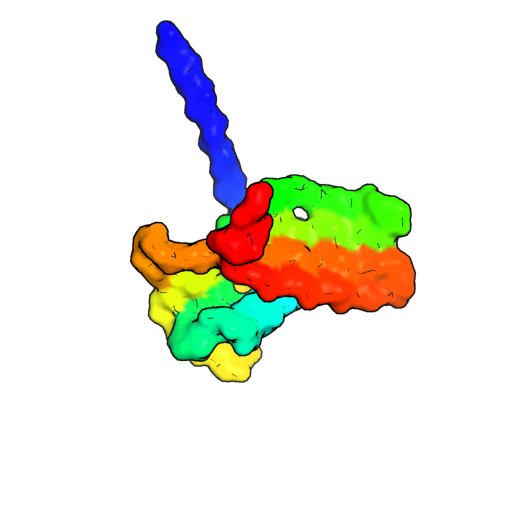 97 LYS A O 1
ATOM 778 N N . ILE A 1 98 ? -6.312 -4.135 15.172 1.00 84.94 98 ILE A N 1
ATOM 779 C CA . ILE A 1 98 ? -7.094 -4.765 16.239 1.00 84.94 98 ILE A CA 1
ATOM 780 C C . ILE A 1 98 ? -7.363 -3.784 17.390 1.00 84.94 98 ILE A C 1
ATOM 782 O O . ILE A 1 98 ? -6.755 -2.716 17.483 1.00 84.94 98 ILE A O 1
ATOM 786 N N . LYS A 1 99 ? -8.292 -4.140 18.288 1.00 78.50 99 LYS A N 1
ATOM 787 C CA . LYS A 1 99 ? -8.756 -3.281 19.398 1.00 78.50 99 LYS A CA 1
ATOM 788 C C . LYS A 1 99 ? -7.648 -2.764 20.317 1.00 78.50 99 LYS A C 1
ATOM 790 O O . LYS A 1 99 ? -7.780 -1.663 20.840 1.00 78.50 99 LYS A O 1
ATOM 795 N N . SER A 1 100 ? -6.580 -3.538 20.511 1.00 80.38 100 SER A N 1
ATOM 796 C CA . SER A 1 100 ? -5.421 -3.146 21.328 1.00 80.38 100 SER A CA 1
ATOM 797 C C . SER A 1 100 ? -4.612 -1.996 20.715 1.00 80.38 100 SER A C 1
ATOM 799 O O . SER A 1 100 ? -3.721 -1.464 21.367 1.00 80.38 100 SER A O 1
ATOM 801 N N . GLY A 1 101 ? -4.906 -1.607 19.469 1.00 78.50 101 GLY A N 1
ATOM 802 C CA . GLY A 1 101 ? -4.138 -0.625 18.710 1.00 78.50 101 GLY A CA 1
ATOM 803 C C . GLY A 1 101 ? -2.995 -1.236 17.900 1.00 78.50 101 GLY A C 1
ATOM 804 O O . GLY A 1 101 ? -2.410 -0.526 17.084 1.00 78.50 101 GLY A O 1
ATOM 805 N N . GLU A 1 102 ? -2.716 -2.531 18.075 1.00 87.81 102 GLU A N 1
ATOM 806 C CA . GLU A 1 102 ? -1.773 -3.279 17.246 1.00 87.81 102 GLU A CA 1
ATOM 807 C C . GLU A 1 102 ? -2.280 -3.381 15.801 1.00 87.81 102 GLU A C 1
ATOM 809 O O . GLU A 1 102 ? -3.480 -3.518 15.537 1.00 87.81 102 GLU A O 1
ATOM 814 N N . GLU A 1 103 ? -1.349 -3.300 14.853 1.00 88.56 103 GLU A N 1
ATOM 815 C CA . GLU A 1 103 ? -1.633 -3.422 13.430 1.00 88.56 103 GLU A CA 1
ATOM 816 C C . GLU A 1 103 ? -0.850 -4.581 12.830 1.00 88.56 103 GLU A C 1
ATOM 818 O O . GLU A 1 103 ? 0.378 -4.604 12.864 1.00 88.56 103 GLU A O 1
ATOM 823 N N . LEU A 1 104 ? -1.585 -5.522 12.243 1.00 91.50 104 LEU A N 1
ATOM 824 C CA . LEU A 1 104 ? -1.038 -6.661 11.524 1.00 91.50 104 LEU A CA 1
ATOM 825 C C . LEU A 1 104 ? -1.055 -6.353 10.033 1.00 91.50 104 LEU A C 1
ATOM 827 O O . LEU A 1 104 ? -2.105 -6.018 9.480 1.00 91.50 104 LEU A O 1
ATOM 831 N N . VAL A 1 105 ? 0.099 -6.488 9.386 1.00 94.69 105 VAL A N 1
ATOM 832 C CA . VAL A 1 105 ? 0.263 -6.250 7.951 1.00 94.69 105 VAL A CA 1
ATOM 833 C C . VAL A 1 105 ? 0.657 -7.551 7.267 1.00 94.69 105 VAL A C 1
ATOM 835 O O . VAL A 1 105 ? 1.637 -8.195 7.645 1.00 94.69 105 VAL A O 1
ATOM 838 N N . HIS A 1 106 ? -0.089 -7.936 6.236 1.00 94.44 106 HIS A N 1
ATOM 839 C CA . HIS A 1 106 ? 0.233 -9.090 5.410 1.00 94.44 106 HIS A CA 1
ATOM 840 C C . HIS A 1 106 ? 0.160 -8.726 3.933 1.00 94.44 106 HIS A C 1
ATOM 842 O O . HIS A 1 106 ? -0.789 -8.081 3.503 1.00 94.44 106 HIS A O 1
ATOM 848 N N . CYS A 1 107 ? 1.159 -9.154 3.165 1.00 95.56 107 CYS A N 1
ATOM 849 C CA . CYS A 1 107 ? 1.254 -8.895 1.735 1.00 95.56 107 CYS A CA 1
ATOM 850 C C . CYS A 1 107 ? 1.715 -10.154 1.002 1.00 95.56 107 CYS A C 1
ATOM 852 O O . CYS A 1 107 ? 2.696 -10.782 1.417 1.00 95.56 107 CYS A O 1
ATOM 854 N N . ALA A 1 108 ? 1.053 -10.459 -0.109 1.00 95.00 108 ALA A N 1
ATOM 855 C CA . ALA A 1 108 ? 1.358 -11.558 -1.019 1.00 95.00 108 ALA A CA 1
ATOM 856 C C . ALA A 1 108 ? 1.216 -11.081 -2.472 1.00 95.00 108 ALA A C 1
ATOM 858 O O . ALA A 1 108 ? 0.588 -10.056 -2.739 1.00 95.00 108 ALA A O 1
ATOM 859 N N . LYS A 1 109 ?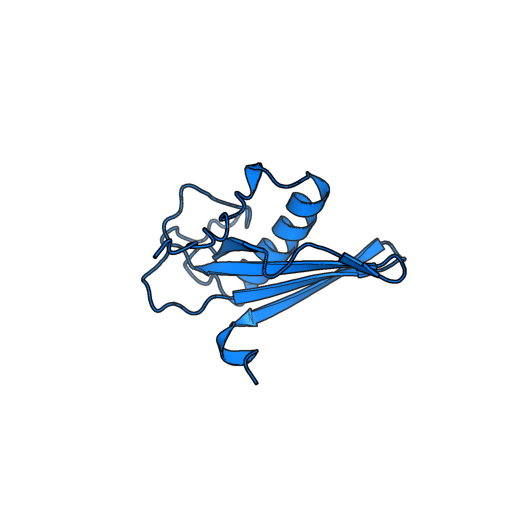 1.783 -11.796 -3.451 1.00 93.25 109 LYS A N 1
ATOM 860 C CA . LYS A 1 109 ? 1.458 -11.479 -4.849 1.00 93.25 109 LYS A CA 1
ATOM 861 C C . LYS A 1 109 ? 0.012 -11.885 -5.092 1.00 93.25 109 LYS A C 1
ATOM 863 O O . LYS A 1 109 ? -0.396 -12.966 -4.687 1.00 93.25 109 LYS A O 1
ATOM 868 N N . LYS A 1 110 ? -0.747 -11.066 -5.815 1.00 90.00 110 LYS A N 1
ATOM 869 C CA . LYS A 1 110 ? -2.161 -11.327 -6.112 1.00 90.00 110 LYS A CA 1
ATOM 870 C C . LYS A 1 110 ? -2.374 -12.690 -6.778 1.00 90.00 110 LYS A C 1
ATOM 872 O O . LYS A 1 110 ? -3.353 -13.359 -6.486 1.00 90.00 110 LYS A O 1
ATOM 877 N N . VAL A 1 111 ? -1.442 -13.110 -7.635 1.00 88.38 111 VAL A N 1
ATOM 878 C CA . VAL A 1 111 ? -1.479 -14.426 -8.300 1.00 88.38 111 VAL A CA 1
ATOM 879 C C . VAL A 1 111 ? -1.397 -15.607 -7.328 1.00 88.38 111 VAL A C 1
ATOM 881 O O . VAL A 1 111 ? -1.895 -16.670 -7.662 1.00 88.38 111 VAL A O 1
ATOM 884 N N . ASP A 1 112 ? -0.831 -15.411 -6.134 1.00 85.31 112 ASP A N 1
ATOM 885 C CA . ASP A 1 112 ? -0.685 -16.449 -5.105 1.00 85.31 112 ASP A CA 1
ATOM 886 C C . ASP A 1 112 ? -1.897 -16.489 -4.143 1.00 85.31 112 ASP A C 1
ATOM 888 O O . ASP A 1 112 ? -1.981 -17.363 -3.287 1.00 85.31 112 ASP A O 1
ATOM 892 N N . VAL A 1 113 ? -2.825 -15.526 -4.251 1.00 77.69 113 VAL A N 1
ATOM 893 C CA . VAL A 1 113 ? -4.034 -15.404 -3.405 1.00 77.69 113 VAL A CA 1
ATOM 894 C C . VAL A 1 113 ? -5.280 -15.955 -4.116 1.00 77.69 113 VAL A C 1
ATOM 896 O O . VAL A 1 113 ? -6.293 -16.222 -3.474 1.00 77.69 113 VAL A O 1
ATOM 899 N N . ILE A 1 114 ? -5.215 -16.138 -5.439 1.00 65.56 114 ILE A N 1
ATOM 900 C CA . ILE A 1 114 ? -6.312 -16.683 -6.244 1.00 65.56 114 ILE A CA 1
ATOM 901 C C . ILE A 1 114 ? -6.351 -18.206 -6.055 1.00 65.56 114 ILE A C 1
ATOM 903 O O . ILE A 1 114 ? -5.545 -18.921 -6.646 1.00 65.56 114 ILE A O 1
ATOM 907 N N . ASN A 1 115 ? -7.305 -18.660 -5.238 1.00 46.31 115 ASN A N 1
ATOM 908 C CA . ASN A 1 115 ? -7.890 -20.002 -5.251 1.00 46.31 115 ASN A CA 1
ATOM 909 C C . ASN A 1 115 ? -9.341 -19.886 -5.718 1.00 46.31 115 ASN A C 1
ATOM 911 O O . ASN A 1 115 ? -10.046 -19.004 -5.172 1.00 46.31 115 ASN A O 1
#

Nearest PDB structures (foldseek):
  4it7-a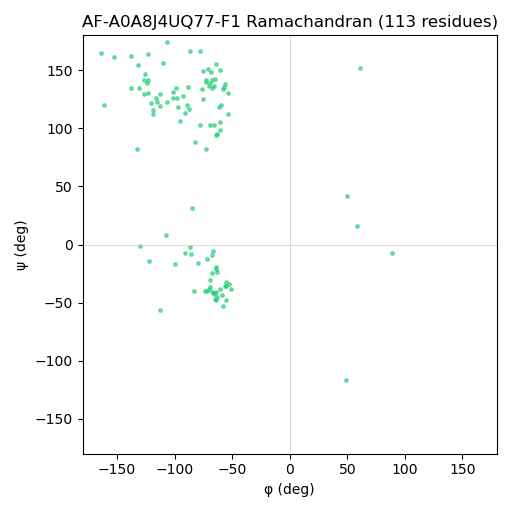ssembly4_D  TM=6.259E-01  e=5.617E-03  Ascaris lumbricoides
  5o46-assembly2_A  TM=5.721E-01  e=1.730E-02  Ixodes ricinus
  2ch9-assembly1_A-2  TM=6.671E-01  e=5.025E-02  Homo sapiens
  4b9q-assembly2_B  TM=3.505E-01  e=9.706E-01  Escherichia coli

Organism: Clarias magur (NCBI:txid1594786)

Solvent-accessible surface area (backbone atoms only — not comparable to full-atom values): 6765 Å² total; per-residue (Å²): 136,82,83,81,73,78,74,76,72,73,59,54,73,86,79,47,54,73,70,55,43,56,54,48,40,52,47,23,39,53,39,25,72,75,68,16,78,72,21,30,29,30,80,57,34,67,75,52,85,70,47,74,54,96,74,22,41,42,44,38,32,34,30,34,52,24,68,38,62,51,59,97,83,62,48,53,80,54,91,89,47,51,75,44,64,96,83,55,72,40,30,38,30,40,35,38,34,41,78,90,70,52,72,50,73,50,73,47,51,42,77,81,68,70,127

Sequence (115 aa):
LTLLASAQSSTDYRDLSNTLQKHIDKVLEEGNRKFGRNHHVDFHSLVKTPVTRQSSLYVNVLLKVTTCKTAHHSFKNRPECNTRKKNTPLIDCLVCKIKSGEELVHCAKKVDVIN

Radius of gyration: 14.77 Å; Cα contacts (8 Å, |Δi|>4): 209; chains: 1; bounding box: 45×32×47 Å

Secondary structure (DSSP, 8-state):
------------GGGS-HHHHHHHHHHHHHHIIIIITTEEEEEEEESS--EEETTEEEEEEEEEEEEEEPPTT-----TTPPB--TTSPPEEEEEEE-TTS-EEEEEEEGGGT--

pLDDT: mean 83.94, std 14.53, range [40.22, 95.88]